Protein AF-A0A2E1ADK4-F1 (afdb_monomer_lite)

Radius of gyration: 30.14 Å; chains: 1; bounding box: 67×56×74 Å

Foldseek 3Di:
DDDDPQLVVLVVLLVQQCVLQPPHDDPPADDSVCSLVAQKKWWKAFPPDPRRHTGIDGDNDCVVVVVVVVCQVPDPDDPHDRIDTDWMDGNSGTDDDPDDDDDDDDDPDDPVPPPPPPPPPDDDPDDDDDDPDDDDDDDDDDDDDDDDDDDDDDD

Structure (mmCIF, N/CA/C/O backbone):
data_AF-A0A2E1ADK4-F1
#
_entry.id   AF-A0A2E1ADK4-F1
#
loop_
_atom_site.group_PDB
_atom_site.id
_atom_site.type_symbol
_atom_site.label_atom_id
_atom_site.label_alt_id
_atom_site.label_comp_id
_atom_site.label_asym_id
_atom_site.label_entity_id
_atom_site.label_seq_id
_atom_site.pdbx_PDB_ins_code
_atom_site.Cartn_x
_atom_site.Cartn_y
_atom_site.Cartn_z
_atom_site.occupancy
_atom_site.B_iso_or_equiv
_atom_site.auth_seq_id
_atom_site.auth_comp_id
_atom_site.auth_asym_id
_atom_site.auth_atom_id
_atom_site.pdbx_PDB_model_num
ATOM 1 N N . MET A 1 1 ? -17.908 14.707 -18.246 1.00 46.97 1 MET A N 1
ATOM 2 C CA . MET A 1 1 ? -18.281 14.355 -16.857 1.00 46.97 1 MET A CA 1
ATOM 3 C C . MET A 1 1 ? -17.004 14.301 -16.025 1.00 46.97 1 MET A C 1
ATOM 5 O O . MET A 1 1 ? -16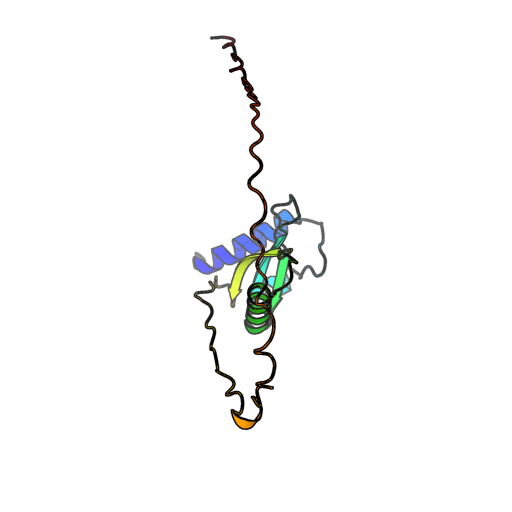.129 13.512 -16.350 1.00 46.97 1 MET A O 1
ATOM 9 N N . SER A 1 2 ? -16.831 15.190 -15.041 1.00 52.72 2 SER A N 1
ATOM 10 C CA . SER A 1 2 ? -15.621 15.237 -14.198 1.00 52.72 2 SER A CA 1
ATOM 11 C C . SER A 1 2 ? -15.708 14.151 -13.125 1.00 52.72 2 SER A C 1
ATOM 13 O O . SER A 1 2 ? -16.678 14.119 -12.371 1.00 52.72 2 SER A O 1
ATOM 15 N N . GLN A 1 3 ? -14.734 13.241 -13.070 1.00 50.84 3 GLN A N 1
ATOM 16 C CA . GLN A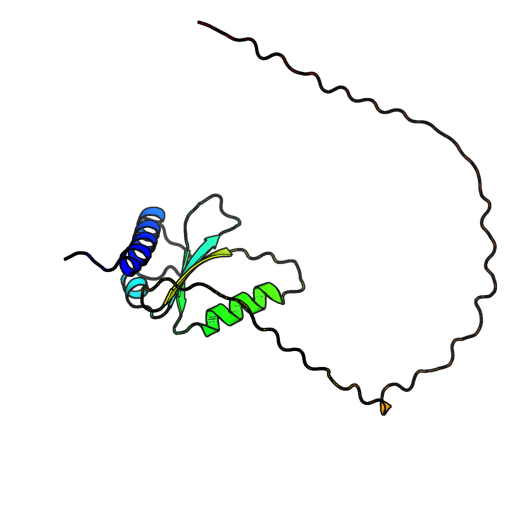 1 3 ? -14.688 12.223 -12.020 1.00 50.84 3 GLN A CA 1
ATOM 17 C C . GLN A 1 3 ? -14.490 12.860 -10.634 1.00 50.84 3 GLN A C 1
ATOM 19 O O . GLN A 1 3 ? -13.811 13.889 -10.524 1.00 50.84 3 GLN A O 1
ATOM 24 N N . PRO A 1 4 ? -15.053 12.264 -9.565 1.00 56.44 4 PRO A N 1
ATOM 25 C CA . PRO A 1 4 ? -14.922 12.802 -8.220 1.00 56.44 4 PRO A CA 1
ATOM 26 C C . PRO A 1 4 ? -13.439 12.865 -7.815 1.00 56.44 4 PRO A C 1
ATOM 28 O O . PRO A 1 4 ? -12.685 11.933 -8.103 1.00 56.44 4 PRO A O 1
ATOM 31 N N . PRO A 1 5 ? -13.004 13.921 -7.104 1.00 64.06 5 PRO A N 1
ATOM 32 C CA . PRO A 1 5 ? -11.587 14.192 -6.822 1.00 64.06 5 PRO A CA 1
ATOM 33 C C . PRO A 1 5 ? -10.865 13.047 -6.094 1.00 64.06 5 PRO A C 1
ATOM 35 O O . PRO A 1 5 ? -9.656 12.901 -6.211 1.00 64.06 5 PRO A O 1
ATOM 38 N N . LYS A 1 6 ? -11.606 12.190 -5.382 1.00 71.19 6 LYS A N 1
ATOM 39 C CA . LYS A 1 6 ? -11.067 11.017 -4.677 1.00 71.19 6 LYS A CA 1
ATOM 40 C C . LYS A 1 6 ? -10.636 9.889 -5.618 1.00 71.19 6 LYS A C 1
ATOM 42 O O . LYS A 1 6 ? -9.651 9.224 -5.327 1.00 71.19 6 LYS A O 1
ATOM 47 N N . LEU A 1 7 ? -11.357 9.693 -6.724 1.00 71.31 7 LEU A N 1
ATOM 48 C CA . LEU A 1 7 ? -11.024 8.662 -7.709 1.00 71.31 7 LEU A CA 1
ATOM 49 C C . LEU A 1 7 ? -9.790 9.064 -8.525 1.00 71.31 7 LEU A C 1
ATOM 51 O O . LEU A 1 7 ? -8.981 8.210 -8.869 1.00 71.31 7 LEU A O 1
ATOM 55 N N . LYS A 1 8 ? -9.619 10.374 -8.766 1.00 81.69 8 LYS A N 1
ATOM 56 C CA . LYS A 1 8 ? -8.422 10.919 -9.422 1.00 81.69 8 LYS A CA 1
ATOM 57 C C . LYS A 1 8 ? -7.156 10.519 -8.669 1.00 81.69 8 LYS A C 1
ATOM 59 O O . LYS A 1 8 ? -6.257 9.957 -9.275 1.00 81.69 8 LYS A O 1
ATOM 64 N N . ALA A 1 9 ? -7.164 10.663 -7.343 1.00 90.06 9 ALA A N 1
ATOM 65 C CA . ALA A 1 9 ? -6.029 10.277 -6.510 1.00 90.06 9 ALA A CA 1
ATOM 66 C C . ALA A 1 9 ? -5.684 8.781 -6.611 1.00 90.06 9 ALA A C 1
ATOM 68 O O . ALA A 1 9 ? -4.512 8.436 -6.657 1.00 90.06 9 ALA A O 1
ATOM 69 N N . PHE A 1 10 ? -6.669 7.876 -6.653 1.00 95.38 10 PHE A N 1
ATOM 70 C CA . PHE A 1 10 ? -6.376 6.446 -6.825 1.00 95.38 10 PHE A CA 1
ATOM 71 C C . PHE A 1 10 ? -5.761 6.159 -8.196 1.00 95.38 10 PHE A C 1
ATOM 73 O O . PHE A 1 10 ? -4.707 5.535 -8.288 1.00 95.38 10 PHE A O 1
ATOM 80 N N . MET A 1 11 ? -6.387 6.672 -9.257 1.00 96.56 11 MET A N 1
ATOM 81 C CA . MET A 1 11 ? -5.912 6.453 -10.621 1.00 96.56 11 MET A CA 1
ATOM 82 C C . MET A 1 11 ? -4.531 7.061 -10.874 1.00 96.56 11 MET A C 1
ATOM 84 O O . MET A 1 11 ? -3.767 6.487 -11.639 1.00 96.56 11 MET A O 1
ATOM 88 N N . GLU A 1 12 ? -4.184 8.178 -10.233 1.00 95.50 12 GLU A N 1
ATOM 89 C CA . GLU A 1 12 ? -2.840 8.766 -10.298 1.00 95.50 12 GLU A CA 1
ATOM 90 C C . GLU A 1 12 ? -1.772 7.801 -9.768 1.00 95.50 12 GLU A C 1
ATOM 92 O O . GLU A 1 12 ? -0.748 7.612 -10.420 1.00 95.50 12 GLU A O 1
ATOM 97 N N . PHE A 1 13 ? -2.030 7.134 -8.639 1.00 96.25 13 PHE A N 1
ATOM 98 C CA . PHE A 1 13 ? -1.110 6.138 -8.080 1.00 96.25 13 PHE A CA 1
ATOM 99 C C . PHE A 1 13 ? -0.996 4.894 -8.963 1.00 96.25 13 PHE A C 1
ATOM 101 O O . PHE A 1 13 ? 0.113 4.421 -9.197 1.00 96.25 13 PHE A O 1
ATOM 108 N N . VAL A 1 14 ? -2.116 4.398 -9.498 1.00 96.56 14 VAL A N 1
ATOM 109 C CA . VAL A 1 14 ? -2.117 3.259 -10.432 1.00 96.56 14 VAL A CA 1
ATOM 110 C C . VAL A 1 14 ? -1.345 3.603 -11.707 1.00 96.56 14 VAL A C 1
ATOM 112 O O . VAL A 1 14 ? -0.478 2.849 -12.129 1.00 96.56 14 VAL A O 1
ATOM 115 N N . GLN A 1 15 ? -1.597 4.769 -12.304 1.00 96.12 15 GLN A N 1
ATOM 116 C CA . GLN A 1 15 ? -0.879 5.203 -13.504 1.00 96.12 15 GLN A CA 1
ATOM 117 C C . GLN A 1 15 ? 0.609 5.412 -13.238 1.00 96.12 15 GLN A C 1
ATOM 119 O O . GLN A 1 15 ? 1.426 5.052 -14.081 1.00 96.12 15 GLN A O 1
ATOM 124 N N . TYR A 1 16 ? 0.967 5.999 -12.094 1.00 95.50 16 TYR A N 1
ATOM 125 C CA . TYR A 1 16 ? 2.363 6.154 -11.703 1.00 95.50 16 TYR A CA 1
ATOM 126 C C . TYR A 1 16 ? 3.045 4.793 -11.565 1.00 95.50 16 TYR A C 1
ATOM 128 O O . TYR A 1 16 ? 4.106 4.594 -12.145 1.00 95.50 16 TYR A O 1
ATOM 136 N N . HIS A 1 17 ? 2.403 3.848 -10.873 1.00 95.38 17 HIS A N 1
ATOM 137 C CA . HIS A 1 17 ? 2.879 2.477 -10.730 1.00 95.38 17 HIS A CA 1
ATOM 138 C C . HIS A 1 17 ? 3.141 1.821 -12.092 1.00 95.38 17 HIS A C 1
ATOM 140 O O . HIS A 1 17 ? 4.285 1.457 -12.366 1.00 95.38 17 HIS A O 1
ATOM 146 N N . GLU A 1 18 ? 2.134 1.770 -12.972 1.00 95.38 18 GLU A N 1
ATOM 147 C CA . GLU A 1 18 ? 2.264 1.150 -14.298 1.00 95.38 18 GLU A CA 1
ATOM 148 C C . GLU A 1 18 ? 3.351 1.816 -15.149 1.00 95.38 18 GLU A C 1
ATOM 150 O O . GLU A 1 18 ? 4.137 1.130 -15.792 1.00 95.38 18 GLU A O 1
ATOM 155 N N . ARG A 1 19 ? 3.458 3.152 -15.125 1.00 94.62 19 ARG A N 1
ATOM 156 C CA . ARG A 1 19 ? 4.513 3.872 -15.861 1.00 94.62 19 ARG A CA 1
ATOM 157 C C . ARG A 1 19 ? 5.905 3.638 -15.281 1.00 94.62 19 ARG A C 1
ATOM 159 O O . ARG A 1 19 ? 6.873 3.647 -16.031 1.00 94.62 19 ARG A O 1
ATOM 166 N N . SER A 1 20 ? 6.011 3.503 -13.960 1.00 93.38 20 SER A N 1
ATOM 167 C CA . SER A 1 20 ? 7.295 3.370 -13.264 1.00 93.38 20 SER A CA 1
ATOM 168 C C . SER A 1 20 ? 7.939 1.999 -13.459 1.00 93.38 20 SER A C 1
ATOM 170 O O . SER A 1 20 ? 9.167 1.911 -13.494 1.00 93.38 20 SER A O 1
ATOM 172 N N . TRP A 1 21 ? 7.110 0.963 -13.604 1.00 92.31 21 TRP A N 1
ATOM 173 C CA . TRP A 1 21 ? 7.541 -0.399 -13.897 1.00 92.31 21 TRP A CA 1
ATOM 174 C C . TRP A 1 21 ? 7.610 -0.670 -15.398 1.00 92.31 21 TRP A C 1
ATOM 176 O O . TRP A 1 21 ? 8.528 -1.350 -15.842 1.00 92.31 21 TRP A O 1
ATOM 186 N N . GLY A 1 22 ? 6.692 -0.113 -16.195 1.00 90.50 22 GLY A N 1
ATOM 187 C CA . GLY A 1 22 ? 6.617 -0.410 -17.623 1.00 90.50 22 GLY A CA 1
ATOM 188 C C . GLY A 1 22 ? 6.490 -1.919 -17.843 1.00 90.50 22 GLY A C 1
ATOM 189 O O . GLY A 1 22 ? 5.569 -2.547 -17.310 1.00 90.50 22 GLY A O 1
ATOM 190 N N . ASP A 1 23 ? 7.459 -2.480 -18.566 1.00 90.38 23 ASP A N 1
ATOM 191 C CA . ASP A 1 23 ? 7.549 -3.910 -18.890 1.00 90.38 23 ASP A CA 1
ATOM 192 C C . ASP A 1 23 ? 8.321 -4.735 -17.837 1.00 90.38 23 ASP A C 1
ATOM 194 O O . ASP A 1 23 ? 8.451 -5.950 -17.976 1.00 90.38 23 ASP A O 1
ATOM 198 N N . GLU A 1 24 ? 8.859 -4.101 -16.789 1.00 91.69 24 GLU A N 1
ATOM 199 C CA . GLU A 1 24 ? 9.573 -4.787 -15.706 1.00 91.69 24 GLU A CA 1
ATOM 200 C C . GLU A 1 24 ? 8.602 -5.371 -14.672 1.00 91.69 24 GLU A C 1
ATOM 202 O O . GLU A 1 24 ? 7.565 -4.778 -14.379 1.00 91.69 24 GLU A O 1
ATOM 207 N N . ASP A 1 25 ? 8.958 -6.497 -14.055 1.00 90.19 25 ASP A N 1
ATOM 208 C CA . ASP A 1 25 ? 8.128 -7.168 -13.051 1.00 90.19 25 ASP A CA 1
ATOM 209 C C . ASP A 1 25 ? 8.805 -7.214 -11.671 1.00 90.19 25 ASP A C 1
ATOM 211 O O . ASP A 1 25 ? 10.033 -7.156 -11.560 1.00 90.19 25 ASP A O 1
ATOM 215 N N . TYR A 1 26 ? 8.007 -7.334 -10.611 1.00 91.69 26 TYR A N 1
ATOM 216 C CA . TYR A 1 26 ? 8.482 -7.550 -9.245 1.00 91.69 26 TYR A CA 1
ATOM 217 C C . TYR A 1 26 ? 7.765 -8.731 -8.593 1.00 91.69 26 TYR A C 1
ATOM 219 O O . TYR A 1 26 ? 6.660 -9.094 -8.998 1.00 91.69 26 TYR A O 1
ATOM 227 N N . PRO A 1 27 ? 8.361 -9.350 -7.555 1.00 91.31 27 PRO A N 1
ATOM 228 C CA . PRO A 1 27 ? 7.746 -10.493 -6.899 1.00 91.31 27 PRO A CA 1
ATOM 229 C C . PRO A 1 27 ? 6.315 -10.182 -6.462 1.00 91.31 27 PRO A C 1
ATOM 231 O O . PRO A 1 27 ? 6.082 -9.200 -5.753 1.00 91.31 27 PRO A O 1
ATOM 234 N N . SER A 1 28 ? 5.369 -11.039 -6.853 1.00 91.31 28 SER A N 1
ATOM 235 C CA . SER A 1 28 ? 3.936 -10.900 -6.555 1.00 91.31 28 SER A CA 1
ATOM 236 C C . SER A 1 28 ? 3.276 -9.613 -7.082 1.00 91.31 28 SER A C 1
ATOM 238 O O . SER A 1 28 ? 2.329 -9.126 -6.466 1.00 91.31 28 SER A O 1
ATOM 240 N N . ARG A 1 29 ? 3.741 -9.063 -8.215 1.00 95.00 29 ARG A N 1
ATOM 241 C CA . ARG A 1 29 ? 3.051 -7.958 -8.896 1.00 95.00 29 ARG A CA 1
ATOM 242 C C . ARG A 1 29 ? 1.616 -8.369 -9.254 1.00 95.00 29 ARG A C 1
ATOM 244 O O . ARG A 1 29 ? 1.426 -9.366 -9.948 1.00 95.00 29 ARG A O 1
ATOM 251 N N . PRO A 1 30 ? 0.601 -7.620 -8.799 1.00 95.81 30 PRO A N 1
ATOM 252 C CA . PRO A 1 30 ? -0.771 -7.859 -9.211 1.00 95.81 30 PRO A CA 1
ATOM 253 C C . PRO A 1 30 ? -1.037 -7.308 -10.615 1.00 95.81 30 PRO A C 1
ATOM 255 O O . PRO A 1 30 ? -0.491 -6.269 -11.000 1.00 95.81 30 PRO A O 1
ATOM 258 N N . ASP A 1 31 ? -1.948 -7.953 -11.343 1.00 95.44 31 ASP A N 1
ATOM 259 C CA . ASP A 1 31 ? -2.425 -7.445 -12.626 1.00 95.44 31 ASP A CA 1
ATOM 260 C C . ASP A 1 31 ? -3.195 -6.130 -12.448 1.00 95.44 31 ASP A C 1
ATOM 262 O O . ASP A 1 31 ? -3.903 -5.913 -11.458 1.00 95.44 31 ASP A O 1
ATOM 266 N N . LEU A 1 32 ? -3.145 -5.264 -13.467 1.00 95.31 32 LEU A N 1
ATOM 267 C CA . LEU A 1 32 ? -3.862 -3.984 -13.460 1.00 95.31 32 LEU A CA 1
ATOM 268 C C . LEU A 1 32 ? -5.357 -4.163 -13.158 1.00 95.31 32 LEU A C 1
ATOM 270 O O . LEU A 1 32 ? -5.952 -3.371 -12.425 1.00 95.31 32 LEU A O 1
ATOM 274 N N . ILE A 1 33 ? -5.979 -5.201 -13.720 1.00 96.19 33 ILE A N 1
ATOM 275 C CA . ILE A 1 33 ? -7.404 -5.455 -13.506 1.00 96.19 33 ILE A CA 1
ATOM 276 C C . ILE A 1 33 ? -7.711 -5.810 -12.048 1.00 96.19 33 ILE A C 1
ATOM 278 O O . ILE A 1 33 ? -8.748 -5.389 -11.530 1.00 96.19 33 ILE A O 1
ATOM 282 N N . ASP A 1 34 ? -6.800 -6.509 -11.377 1.00 97.12 34 ASP A N 1
ATOM 283 C CA . ASP A 1 34 ? -6.953 -6.902 -9.981 1.00 97.12 34 ASP A CA 1
ATOM 284 C C . ASP A 1 34 ? -6.760 -5.698 -9.063 1.00 97.12 34 ASP A C 1
ATOM 286 O O . ASP A 1 34 ? -7.570 -5.484 -8.161 1.00 97.12 34 ASP A O 1
ATOM 290 N N . ILE A 1 35 ? -5.785 -4.831 -9.357 1.00 96.62 35 ILE A N 1
ATOM 291 C CA . ILE A 1 35 ? -5.597 -3.554 -8.650 1.00 96.62 35 ILE A CA 1
ATOM 292 C C . ILE A 1 35 ? -6.881 -2.717 -8.699 1.00 96.62 35 ILE A C 1
ATOM 294 O O . ILE A 1 35 ? -7.328 -2.191 -7.678 1.00 96.62 35 ILE A O 1
ATOM 298 N N . LEU A 1 36 ? -7.499 -2.602 -9.879 1.00 95.94 36 LEU A N 1
ATOM 299 C CA . LEU A 1 36 ? -8.707 -1.795 -10.075 1.00 95.94 36 LEU A CA 1
ATOM 300 C C . LEU A 1 36 ? -9.959 -2.396 -9.420 1.00 95.94 36 LEU A C 1
ATOM 302 O O . LEU A 1 36 ? -10.889 -1.652 -9.100 1.00 95.94 36 LEU A O 1
ATOM 306 N N . ARG A 1 37 ? -10.010 -3.721 -9.246 1.00 96.50 37 ARG A N 1
ATOM 307 C CA . ARG A 1 37 ? -11.155 -4.436 -8.656 1.00 96.50 37 ARG A CA 1
ATOM 308 C C . ARG A 1 37 ? -11.005 -4.704 -7.164 1.00 96.50 37 ARG A C 1
ATOM 310 O O . ARG A 1 37 ? -12.009 -4.992 -6.514 1.00 96.50 37 ARG A O 1
ATOM 317 N N . SER A 1 38 ? -9.790 -4.624 -6.629 1.00 96.81 38 SER A N 1
ATOM 318 C CA . SER A 1 38 ? -9.519 -4.993 -5.246 1.00 96.81 38 SER A CA 1
ATOM 319 C C . SER A 1 38 ? -10.272 -4.099 -4.248 1.00 96.81 38 SER A C 1
ATOM 321 O O . SER A 1 38 ? -10.243 -2.866 -4.374 1.00 96.81 38 SER A O 1
ATOM 323 N N . PRO A 1 39 ? -10.902 -4.683 -3.209 1.00 96.25 39 PRO A N 1
ATOM 324 C CA . PRO A 1 39 ? -11.489 -3.922 -2.111 1.00 96.25 39 PRO A CA 1
ATOM 325 C C . PRO A 1 39 ? -10.456 -3.071 -1.373 1.00 96.25 39 PRO A C 1
ATOM 327 O O . PRO A 1 39 ? -10.762 -1.947 -0.967 1.00 96.25 39 PRO A O 1
ATOM 330 N N . VAL A 1 40 ? -9.235 -3.583 -1.207 1.00 97.12 40 VAL A N 1
ATOM 331 C CA . VAL A 1 40 ? -8.145 -2.885 -0.529 1.00 97.12 40 VAL A CA 1
ATOM 332 C C . VAL A 1 40 ? -6.868 -2.990 -1.355 1.00 97.12 40 VAL A C 1
ATOM 334 O O . VAL A 1 40 ? -6.431 -4.072 -1.742 1.00 97.12 40 VAL A O 1
ATOM 337 N N . CYS A 1 41 ? -6.263 -1.838 -1.625 1.00 97.00 41 CYS A N 1
ATOM 338 C CA . CYS A 1 41 ? -5.021 -1.714 -2.375 1.00 97.00 41 CYS A CA 1
ATOM 339 C C . CYS A 1 41 ? -4.026 -0.895 -1.560 1.00 97.00 41 CYS A C 1
ATOM 341 O O . CYS A 1 41 ? -4.354 0.197 -1.080 1.00 97.00 41 CYS A O 1
ATOM 343 N N . VAL A 1 42 ? -2.803 -1.402 -1.432 1.00 96.81 42 VAL A N 1
ATOM 344 C CA . VAL A 1 42 ? -1.743 -0.753 -0.665 1.00 96.81 42 VAL A CA 1
ATOM 345 C C . VAL A 1 42 ? -0.519 -0.550 -1.535 1.00 96.81 42 VAL A C 1
ATOM 347 O O . VAL A 1 42 ? -0.031 -1.493 -2.146 1.00 96.81 42 VAL A O 1
ATOM 350 N N . PHE A 1 43 ? -0.032 0.685 -1.565 1.00 96.31 43 PHE A N 1
ATOM 351 C CA . PHE A 1 43 ? 1.202 1.076 -2.228 1.00 96.31 43 PHE A CA 1
ATOM 352 C C . PHE A 1 43 ? 2.318 1.182 -1.196 1.00 96.31 43 PHE A C 1
ATOM 354 O O . PHE A 1 43 ? 2.193 1.893 -0.188 1.00 96.31 43 PHE A O 1
ATOM 361 N N . TRP A 1 44 ? 3.415 0.506 -1.494 1.00 95.12 44 TRP A N 1
ATOM 362 C CA . TRP A 1 44 ? 4.622 0.426 -0.691 1.00 95.12 44 TRP A CA 1
ATOM 363 C C . TRP A 1 44 ? 5.794 1.021 -1.450 1.00 95.12 44 TRP A C 1
ATOM 365 O O . TRP A 1 44 ? 5.791 1.060 -2.675 1.00 95.12 44 TRP A O 1
ATOM 375 N N . GLN A 1 45 ? 6.809 1.448 -0.717 1.00 93.50 45 GLN A N 1
ATOM 376 C CA . GLN A 1 45 ? 8.087 1.866 -1.269 1.00 93.50 45 GLN A CA 1
ATOM 377 C C . GLN A 1 45 ? 9.199 1.107 -0.564 1.00 93.50 45 GLN A C 1
ATOM 379 O O . GLN A 1 45 ? 9.274 1.144 0.663 1.00 93.50 45 GLN A O 1
ATOM 384 N N . ASP A 1 46 ? 10.067 0.458 -1.327 1.00 91.06 46 ASP A N 1
ATOM 385 C CA . ASP A 1 46 ? 11.195 -0.276 -0.764 1.00 91.06 46 ASP A CA 1
ATOM 386 C C . ASP A 1 46 ? 12.233 0.715 -0.210 1.00 91.06 46 ASP A C 1
ATOM 388 O O . ASP A 1 46 ? 12.644 1.650 -0.895 1.00 91.06 46 ASP A O 1
ATOM 392 N N . LEU A 1 47 ? 12.650 0.530 1.043 1.00 87.75 47 LEU A N 1
ATOM 393 C CA . LEU A 1 47 ? 13.580 1.429 1.739 1.00 87.75 47 LEU A CA 1
ATOM 394 C C . LEU A 1 47 ? 15.050 1.165 1.378 1.00 87.75 47 LEU A C 1
ATOM 396 O O . LEU A 1 47 ? 15.885 2.050 1.543 1.00 87.75 47 LEU A O 1
ATOM 400 N N . GLY A 1 48 ? 15.368 -0.031 0.873 1.00 84.00 48 GLY A N 1
ATOM 401 C CA . GLY A 1 48 ? 16.721 -0.409 0.444 1.00 84.00 48 GLY A CA 1
ATOM 402 C C . GLY A 1 48 ? 17.020 -0.156 -1.037 1.00 84.00 48 GLY A C 1
ATOM 403 O O . GLY A 1 48 ? 18.164 -0.297 -1.463 1.00 84.00 48 GLY A O 1
ATOM 404 N N . SER A 1 49 ? 16.011 0.201 -1.833 1.00 82.44 49 SER A N 1
ATOM 405 C CA . SER A 1 49 ? 16.174 0.463 -3.263 1.00 82.44 49 SER A CA 1
ATOM 406 C C . SER A 1 49 ? 16.374 1.956 -3.506 1.00 82.44 49 SER A C 1
ATOM 408 O O . SER A 1 49 ? 15.635 2.779 -2.974 1.00 82.44 49 SER A O 1
ATOM 410 N N . GLN A 1 50 ? 17.331 2.326 -4.364 1.00 78.75 50 GLN A N 1
ATOM 411 C CA . GLN A 1 50 ? 17.426 3.710 -4.853 1.00 78.75 50 GLN A CA 1
ATOM 412 C C . GLN A 1 50 ? 16.274 4.074 -5.803 1.00 78.75 50 GLN A C 1
ATOM 414 O O . GLN A 1 50 ? 16.101 5.238 -6.164 1.00 78.75 50 GLN A O 1
ATOM 419 N N . SER A 1 51 ? 15.469 3.092 -6.222 1.00 81.94 51 SER A N 1
ATOM 420 C CA . SER A 1 51 ? 14.310 3.351 -7.061 1.00 81.94 51 SER A CA 1
ATOM 421 C C . SER A 1 51 ? 13.176 3.959 -6.231 1.00 81.94 51 SER A C 1
ATOM 423 O O . SER A 1 51 ? 12.772 3.429 -5.200 1.00 81.94 51 SER A O 1
ATOM 425 N N . ASN A 1 52 ? 12.602 5.057 -6.717 1.00 86.62 52 ASN A N 1
ATOM 426 C CA . ASN A 1 52 ? 11.410 5.670 -6.122 1.00 86.62 52 ASN A CA 1
ATOM 427 C C . ASN A 1 52 ? 10.115 4.949 -6.567 1.00 86.62 52 ASN A C 1
ATOM 429 O O . ASN A 1 52 ? 9.045 5.552 -6.602 1.00 86.62 52 ASN A O 1
ATOM 433 N N . ARG A 1 53 ? 10.228 3.679 -6.986 1.00 92.44 53 ARG A N 1
ATOM 434 C CA . ARG A 1 53 ? 9.134 2.872 -7.536 1.00 92.44 53 ARG A CA 1
ATOM 435 C C . ARG A 1 53 ? 8.248 2.358 -6.409 1.00 92.44 53 ARG A C 1
ATOM 437 O O . ARG A 1 53 ? 8.726 2.055 -5.315 1.00 92.44 53 ARG A O 1
ATOM 444 N N . TYR A 1 54 ? 6.954 2.243 -6.689 1.00 94.94 54 TYR A N 1
ATOM 445 C CA . TYR A 1 54 ? 6.013 1.654 -5.743 1.00 94.94 54 TYR A CA 1
ATOM 446 C C . TYR A 1 54 ? 5.785 0.181 -6.049 1.00 94.94 54 TYR A C 1
ATOM 448 O O . TYR A 1 54 ? 5.671 -0.186 -7.212 1.00 94.94 54 TYR A O 1
ATOM 456 N N . THR A 1 55 ? 5.666 -0.646 -5.017 1.00 95.62 55 THR A N 1
ATOM 457 C CA . THR A 1 55 ? 5.116 -2.003 -5.129 1.00 95.62 55 THR A CA 1
ATOM 458 C C . THR A 1 55 ? 3.695 -2.020 -4.575 1.00 95.62 55 THR A C 1
ATOM 460 O O . THR A 1 55 ? 3.335 -1.181 -3.744 1.00 95.62 55 THR A O 1
ATOM 463 N N . VAL A 1 56 ? 2.856 -2.934 -5.057 1.00 96.50 56 VAL A N 1
ATOM 464 C CA . VAL A 1 56 ? 1.438 -3.008 -4.687 1.00 96.50 56 VAL A CA 1
ATOM 465 C C . VAL A 1 56 ? 1.134 -4.346 -4.036 1.00 96.50 56 VAL A C 1
ATOM 467 O O . VAL A 1 56 ? 1.578 -5.386 -4.511 1.00 96.50 56 VAL A O 1
ATOM 470 N N . SER A 1 57 ? 0.340 -4.323 -2.966 1.00 96.00 57 SER A N 1
ATOM 471 C CA . SER A 1 57 ? -0.326 -5.520 -2.452 1.00 96.00 57 SER A CA 1
ATOM 472 C C . SER A 1 57 ? -1.835 -5.320 -2.354 1.00 96.00 57 SER A C 1
ATOM 474 O O . SER A 1 57 ? -2.327 -4.216 -2.089 1.00 96.00 57 SER A O 1
ATOM 476 N N . LEU A 1 58 ? -2.564 -6.403 -2.619 1.00 96.88 58 LEU A N 1
ATOM 477 C CA . LEU A 1 58 ? -4.021 -6.451 -2.632 1.00 96.88 58 LEU A CA 1
ATOM 478 C C . LEU A 1 58 ? -4.508 -7.261 -1.436 1.00 96.88 58 LEU A C 1
ATOM 480 O O . LEU A 1 58 ? -3.951 -8.316 -1.148 1.00 96.88 58 LEU A O 1
ATOM 484 N N . HIS A 1 59 ? -5.544 -6.766 -0.762 1.00 96.00 59 HIS A N 1
ATOM 485 C CA . HIS A 1 59 ? -6.100 -7.395 0.436 1.00 96.00 59 HIS A CA 1
ATOM 486 C C . HIS A 1 59 ? -7.621 -7.459 0.332 1.00 96.00 59 HIS A C 1
ATOM 488 O O . HIS A 1 59 ? -8.259 -6.594 -0.282 1.00 96.00 59 HIS A O 1
ATOM 494 N N . HIS A 1 60 ? -8.215 -8.481 0.943 1.00 94.69 60 HIS A N 1
ATOM 495 C CA . HIS A 1 60 ? -9.671 -8.611 0.996 1.00 94.69 60 HIS A CA 1
ATOM 496 C C . HIS A 1 60 ? -10.287 -7.632 1.995 1.00 94.69 60 HIS A C 1
ATOM 498 O O . HIS A 1 60 ? -11.381 -7.112 1.762 1.00 94.69 60 HIS A O 1
ATOM 504 N N . ASP A 1 61 ? -9.576 -7.360 3.087 1.00 95.25 61 ASP A N 1
ATOM 505 C CA . ASP A 1 61 ? -9.990 -6.427 4.119 1.00 95.25 61 ASP A CA 1
ATOM 506 C C . ASP A 1 61 ? -8.786 -5.714 4.765 1.00 95.25 61 ASP A C 1
ATOM 508 O O . ASP A 1 61 ? -7.650 -5.824 4.311 1.00 95.25 61 ASP A O 1
ATOM 512 N N . MET A 1 62 ? -9.054 -4.876 5.767 1.00 92.56 62 MET A N 1
ATOM 513 C CA . MET A 1 62 ? -8.027 -4.062 6.425 1.00 92.56 62 MET A CA 1
ATOM 514 C C . MET A 1 62 ? -7.241 -4.821 7.503 1.00 92.56 62 MET A C 1
ATOM 516 O O . MET A 1 62 ? -6.207 -4.311 7.932 1.00 92.56 62 MET A O 1
ATOM 520 N N . ARG A 1 63 ? -7.701 -5.999 7.946 1.00 91.25 63 ARG A N 1
ATOM 521 C CA . ARG A 1 63 ? -7.105 -6.741 9.070 1.00 91.25 63 ARG A CA 1
ATOM 522 C C . ARG A 1 63 ? -5.690 -7.189 8.741 1.00 91.25 63 ARG A C 1
ATOM 524 O O . ARG A 1 63 ? -4.810 -7.044 9.579 1.00 91.25 63 ARG A O 1
ATOM 531 N N . ASP A 1 64 ? -5.456 -7.605 7.500 1.00 87.00 64 ASP A N 1
ATOM 532 C CA . ASP A 1 64 ? -4.130 -8.001 7.013 1.00 87.00 64 ASP A CA 1
ATOM 533 C C . ASP A 1 64 ? -3.116 -6.844 7.136 1.00 87.00 64 ASP A C 1
ATOM 535 O O . ASP A 1 64 ? -1.959 -7.023 7.523 1.00 87.00 64 ASP A O 1
ATOM 5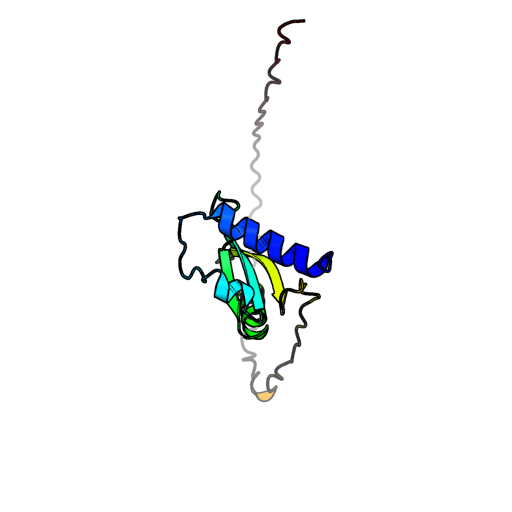39 N N . ILE A 1 65 ? -3.567 -5.614 6.867 1.00 89.69 65 ILE A N 1
ATOM 540 C CA . ILE A 1 65 ? -2.746 -4.403 6.995 1.00 89.69 65 ILE A CA 1
ATOM 541 C C . ILE A 1 65 ? -2.543 -4.048 8.467 1.00 89.69 65 ILE A C 1
ATOM 543 O O . ILE A 1 65 ? -1.449 -3.642 8.855 1.00 89.69 65 ILE A O 1
ATOM 547 N N . GLU A 1 66 ? -3.584 -4.169 9.289 1.00 89.25 66 GLU A N 1
ATOM 548 C CA . GLU A 1 66 ? -3.505 -3.918 10.729 1.00 89.25 66 GLU A CA 1
ATOM 549 C C . GLU A 1 66 ? -2.514 -4.864 11.404 1.00 89.25 66 GLU A C 1
ATOM 551 O O . GLU A 1 66 ? -1.678 -4.401 12.177 1.00 89.25 66 GLU A O 1
ATOM 556 N N . GLU A 1 67 ? -2.549 -6.152 11.065 1.00 84.81 67 GLU A N 1
ATOM 557 C CA . GLU A 1 67 ? -1.607 -7.145 11.568 1.00 84.81 67 GLU A CA 1
ATOM 558 C C . GLU A 1 67 ? -0.175 -6.810 11.143 1.00 84.81 67 GLU A C 1
ATOM 560 O O . GLU A 1 67 ? 0.720 -6.763 11.988 1.00 84.81 67 GLU A O 1
ATOM 565 N N . TYR A 1 68 ? 0.043 -6.482 9.865 1.00 84.38 68 TYR A N 1
ATOM 566 C CA . TYR A 1 68 ? 1.355 -6.050 9.383 1.00 84.38 68 TYR A CA 1
ATOM 567 C C . TYR A 1 68 ? 1.872 -4.822 10.152 1.00 84.38 68 TYR A C 1
ATOM 569 O O . TYR A 1 68 ? 3.009 -4.805 10.625 1.00 84.38 68 TYR A O 1
ATOM 577 N N . MET A 1 69 ? 1.030 -3.803 10.343 1.00 85.81 69 MET A N 1
ATOM 578 C CA . MET A 1 69 ? 1.400 -2.587 11.075 1.00 85.81 69 MET A CA 1
ATOM 579 C C . MET A 1 69 ? 1.639 -2.854 12.567 1.00 85.81 69 MET A C 1
ATOM 581 O O . MET A 1 69 ? 2.563 -2.286 13.147 1.00 85.81 69 MET A O 1
ATOM 585 N N . ALA A 1 70 ? 0.846 -3.727 13.190 1.00 84.88 70 ALA A N 1
ATOM 586 C CA . ALA A 1 70 ? 1.046 -4.149 14.570 1.00 84.88 70 ALA A CA 1
ATOM 587 C C . ALA A 1 70 ? 2.385 -4.879 14.723 1.00 84.88 70 ALA A C 1
ATOM 589 O O . ALA A 1 70 ? 3.169 -4.544 15.612 1.00 84.88 70 ALA A O 1
ATOM 590 N N . GLN A 1 71 ? 2.704 -5.807 13.817 1.00 82.44 71 GLN A N 1
ATOM 591 C CA . GLN A 1 71 ? 3.995 -6.490 13.807 1.00 82.44 71 GLN A CA 1
ATOM 592 C C . GLN A 1 71 ? 5.161 -5.499 13.702 1.00 82.44 71 GLN A C 1
ATOM 594 O O . GLN A 1 71 ? 6.155 -5.671 14.401 1.00 82.44 71 GLN A O 1
ATOM 599 N N . LEU A 1 72 ? 5.049 -4.442 12.890 1.00 80.25 72 LEU A N 1
ATOM 600 C CA . LEU A 1 72 ? 6.089 -3.410 12.810 1.00 80.25 72 LEU A CA 1
ATOM 601 C C . LEU A 1 72 ? 6.308 -2.659 14.130 1.00 80.25 72 LEU A C 1
ATOM 603 O O . LEU A 1 72 ? 7.432 -2.257 14.413 1.00 80.25 72 LEU A O 1
ATOM 607 N N . ILE A 1 73 ? 5.265 -2.483 14.941 1.00 83.19 73 ILE A N 1
ATOM 608 C CA . ILE A 1 73 ? 5.343 -1.756 16.218 1.00 83.19 73 ILE A CA 1
ATOM 609 C C . ILE A 1 73 ? 5.862 -2.648 17.344 1.00 83.19 73 ILE A C 1
ATOM 611 O O . ILE A 1 73 ? 6.642 -2.195 18.177 1.00 83.19 73 ILE A O 1
ATOM 615 N N . PHE A 1 74 ? 5.433 -3.911 17.382 1.00 80.75 74 PHE A N 1
ATOM 616 C CA . PHE A 1 74 ? 5.749 -4.829 18.480 1.00 80.75 74 PHE A CA 1
ATOM 617 C C . PHE A 1 74 ? 7.057 -5.615 18.286 1.00 80.75 74 PHE A C 1
ATOM 619 O O . PHE A 1 74 ? 7.517 -6.273 19.221 1.00 80.75 74 PHE A O 1
ATOM 626 N N . ARG A 1 75 ? 7.689 -5.572 17.103 1.00 76.62 75 ARG A N 1
ATOM 627 C CA . ARG A 1 75 ? 8.973 -6.253 16.853 1.00 76.62 75 ARG A CA 1
ATOM 628 C C . ARG A 1 75 ? 10.092 -5.668 17.731 1.00 76.62 75 ARG A C 1
ATOM 630 O O . ARG A 1 75 ? 10.598 -4.582 17.483 1.00 76.62 75 ARG A O 1
ATOM 637 N N . ARG A 1 76 ? 10.521 -6.454 18.729 1.00 57.22 76 ARG A N 1
ATOM 638 C CA . ARG A 1 76 ? 11.617 -6.155 19.677 1.00 57.22 76 ARG A CA 1
ATOM 639 C C . ARG A 1 76 ? 13.028 -6.341 19.083 1.00 57.22 76 ARG A C 1
ATOM 641 O O . ARG A 1 76 ? 13.992 -5.858 19.663 1.00 57.22 76 ARG A O 1
ATOM 648 N N . ASN A 1 77 ? 13.152 -7.011 17.931 1.00 53.75 77 ASN A N 1
ATOM 649 C CA . ASN A 1 77 ? 14.433 -7.361 17.305 1.00 53.75 77 ASN A CA 1
ATOM 650 C C . ASN A 1 77 ? 14.601 -6.664 15.941 1.00 53.75 77 ASN A C 1
ATOM 652 O O . ASN A 1 77 ? 13.976 -7.092 14.978 1.00 53.75 77 ASN A O 1
ATOM 656 N N . ASN A 1 78 ? 15.437 -5.615 15.911 1.00 53.53 78 ASN A N 1
ATOM 657 C CA . ASN A 1 78 ? 16.276 -4.978 14.862 1.00 53.53 78 ASN A CA 1
ATOM 658 C C . ASN A 1 78 ? 16.099 -5.205 13.337 1.00 53.53 78 ASN A C 1
ATOM 660 O O . ASN A 1 78 ? 16.892 -4.655 12.574 1.00 53.53 78 ASN A O 1
ATOM 664 N N . ILE A 1 79 ? 15.117 -5.948 12.833 1.00 61.03 79 ILE A N 1
ATOM 665 C CA . ILE A 1 79 ? 14.852 -6.021 11.392 1.00 61.03 79 ILE A CA 1
ATOM 666 C C . ILE A 1 79 ? 13.975 -4.824 11.043 1.00 61.03 79 ILE A C 1
ATOM 668 O O . ILE A 1 79 ? 12.755 -4.854 11.224 1.00 61.03 79 ILE A O 1
ATOM 672 N N . ALA A 1 80 ? 14.626 -3.751 10.596 1.00 65.75 80 ALA A N 1
ATOM 673 C CA . ALA A 1 80 ? 13.943 -2.587 10.054 1.00 65.75 80 ALA A CA 1
ATOM 674 C C . ALA A 1 80 ? 13.002 -3.021 8.915 1.00 65.75 80 ALA A C 1
ATOM 676 O O . ALA A 1 80 ? 13.354 -3.933 8.159 1.00 65.75 80 ALA A O 1
ATOM 677 N N . PRO A 1 81 ? 11.816 -2.399 8.782 1.00 77.31 81 PRO A N 1
ATOM 678 C CA . PRO A 1 81 ? 10.944 -2.664 7.649 1.00 77.31 81 PRO A CA 1
ATOM 679 C C . PRO A 1 81 ? 11.716 -2.455 6.346 1.00 77.31 81 PRO A C 1
ATOM 681 O O . PRO A 1 81 ? 12.349 -1.422 6.146 1.00 77.31 81 PRO A O 1
ATOM 6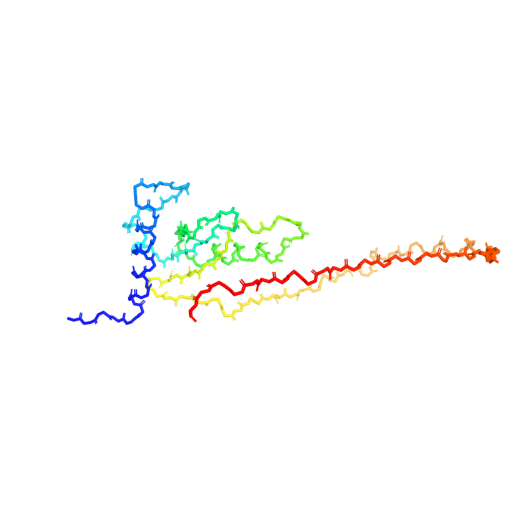84 N N . ASP A 1 82 ? 11.642 -3.436 5.456 1.00 86.31 82 ASP A N 1
ATOM 685 C CA . ASP A 1 82 ? 12.164 -3.357 4.093 1.00 86.31 82 ASP A CA 1
ATOM 686 C C . ASP A 1 82 ? 11.314 -2.425 3.221 1.00 86.31 82 ASP A C 1
ATOM 688 O O . ASP A 1 82 ? 11.796 -1.885 2.224 1.00 86.31 82 ASP A O 1
ATOM 692 N N . LYS A 1 83 ? 10.060 -2.193 3.630 1.00 89.50 83 LYS A N 1
ATOM 693 C CA . LYS A 1 83 ? 9.069 -1.403 2.905 1.00 89.50 83 LYS A CA 1
ATOM 694 C C . LYS A 1 83 ? 8.420 -0.342 3.777 1.00 89.50 83 LYS A C 1
ATOM 696 O O . LYS A 1 83 ? 8.008 -0.578 4.909 1.00 89.50 83 LYS A O 1
ATOM 701 N N . ARG A 1 84 ? 8.246 0.843 3.204 1.00 90.50 84 ARG A N 1
ATOM 702 C CA . ARG A 1 84 ? 7.478 1.948 3.772 1.00 90.50 84 ARG A CA 1
ATOM 703 C C . ARG A 1 84 ? 6.079 1.976 3.175 1.00 90.50 84 ARG A C 1
ATOM 705 O O . ARG A 1 84 ? 5.919 1.999 1.958 1.00 90.50 84 ARG A O 1
ATOM 712 N N . LEU A 1 85 ? 5.068 2.065 4.033 1.00 92.38 85 LEU A N 1
ATOM 713 C CA . LEU A 1 85 ? 3.689 2.313 3.620 1.00 92.38 85 LEU A CA 1
ATOM 714 C C . LEU A 1 85 ? 3.557 3.720 3.011 1.00 92.38 85 LEU A C 1
ATOM 716 O O . LEU A 1 85 ? 3.743 4.715 3.711 1.00 92.38 85 LEU A O 1
ATOM 720 N N . VAL A 1 86 ? 3.198 3.815 1.729 1.00 94.12 86 VAL A N 1
ATOM 721 C CA . VAL A 1 86 ? 2.988 5.101 1.037 1.00 94.12 86 VAL A CA 1
ATOM 722 C C . VAL A 1 86 ? 1.513 5.480 1.059 1.00 94.12 86 VAL A C 1
ATOM 724 O O . VAL A 1 86 ? 1.143 6.582 1.478 1.00 94.12 86 VAL A O 1
ATOM 727 N N . ARG A 1 87 ? 0.640 4.569 0.610 1.00 95.69 87 ARG A N 1
ATOM 728 C CA . ARG A 1 87 ? -0.795 4.847 0.513 1.00 95.69 87 ARG A CA 1
ATOM 729 C C . ARG A 1 87 ? -1.664 3.601 0.616 1.00 95.69 87 ARG A C 1
ATOM 731 O O . ARG A 1 87 ? -1.330 2.565 0.068 1.00 95.69 87 ARG A O 1
ATOM 738 N N . ILE A 1 88 ? -2.827 3.751 1.249 1.00 96.12 88 ILE A N 1
ATOM 739 C CA . ILE A 1 88 ? -3.899 2.755 1.297 1.00 96.12 88 ILE A CA 1
ATOM 740 C C . ILE A 1 88 ? -5.115 3.323 0.569 1.00 96.12 88 ILE A C 1
ATOM 742 O O . ILE A 1 88 ? -5.477 4.491 0.770 1.00 96.12 88 ILE A O 1
ATOM 746 N N . PHE A 1 89 ? -5.770 2.489 -0.228 1.00 96.69 89 PHE A N 1
ATOM 747 C CA . PHE A 1 89 ? -7.059 2.769 -0.836 1.00 96.69 89 PHE A CA 1
ATOM 748 C C . PHE A 1 89 ? -8.049 1.661 -0.495 1.00 96.69 89 PHE A C 1
ATOM 750 O O . PHE A 1 89 ? -7.751 0.486 -0.670 1.00 96.69 89 PHE A O 1
ATOM 757 N N . THR A 1 90 ? -9.239 2.047 -0.043 1.00 96.06 90 THR A N 1
ATOM 758 C CA . THR A 1 90 ? -10.356 1.132 0.203 1.00 96.06 90 THR A CA 1
ATOM 759 C C . THR A 1 90 ? -11.464 1.454 -0.790 1.00 96.06 90 THR A C 1
ATOM 761 O O . THR A 1 90 ? -11.990 2.569 -0.782 1.00 96.06 90 THR A O 1
ATOM 764 N N . ASN A 1 91 ? -11.812 0.514 -1.668 1.00 95.62 91 ASN A N 1
ATOM 765 C CA . ASN A 1 91 ? -12.766 0.704 -2.763 1.00 95.62 91 ASN A CA 1
ATOM 766 C C . ASN A 1 91 ? -12.445 1.966 -3.590 1.00 95.62 91 ASN A C 1
ATOM 768 O O . ASN A 1 91 ? -13.288 2.857 -3.739 1.00 95.62 91 ASN A O 1
ATOM 772 N N . ALA A 1 92 ? -11.186 2.090 -4.032 1.00 95.00 92 ALA A N 1
ATOM 773 C CA . ALA A 1 92 ? -10.642 3.250 -4.752 1.00 95.00 92 ALA A CA 1
ATOM 774 C C . ALA A 1 92 ? -10.746 4.606 -4.011 1.00 95.00 92 ALA A C 1
ATOM 776 O O . ALA A 1 92 ? -10.584 5.670 -4.615 1.00 95.00 92 ALA A O 1
ATOM 777 N N . LYS A 1 93 ? -11.012 4.612 -2.697 1.00 94.69 93 LYS A N 1
ATOM 778 C CA . LYS A 1 93 ? -11.031 5.827 -1.868 1.00 94.69 93 LYS A CA 1
ATOM 779 C C . LYS A 1 93 ? -9.786 5.877 -0.985 1.00 94.69 93 LYS A C 1
ATOM 781 O O . LYS A 1 93 ? -9.478 4.883 -0.338 1.00 94.69 93 LYS A O 1
ATOM 786 N N . PRO A 1 94 ? -9.082 7.019 -0.913 1.00 94.69 94 PRO A N 1
ATOM 787 C CA . PRO A 1 94 ? -7.874 7.133 -0.108 1.00 94.69 94 PRO A CA 1
ATOM 788 C C . PRO A 1 94 ? -8.192 6.996 1.383 1.00 94.69 94 PRO A C 1
ATOM 790 O O . PRO A 1 94 ? -8.975 7.773 1.934 1.00 94.69 94 PRO A O 1
ATOM 793 N N . THR A 1 95 ? -7.517 6.055 2.036 1.00 94.56 95 THR A N 1
ATOM 794 C CA . THR A 1 95 ? -7.681 5.731 3.456 1.00 94.56 95 THR A CA 1
ATOM 795 C C . THR A 1 95 ? -6.426 6.153 4.221 1.00 94.56 95 THR A C 1
ATOM 797 O O . THR A 1 95 ? -5.306 6.054 3.720 1.00 94.56 95 THR A O 1
ATOM 800 N N . ARG A 1 96 ? -6.588 6.713 5.423 1.00 92.31 96 ARG A N 1
ATOM 801 C CA . ARG A 1 96 ? -5.482 7.078 6.326 1.00 92.31 96 ARG A CA 1
ATOM 802 C C . ARG A 1 96 ? -5.652 6.333 7.639 1.00 92.31 96 ARG A C 1
ATOM 804 O O . ARG A 1 96 ? -6.766 6.273 8.154 1.00 92.31 96 ARG A O 1
ATOM 811 N N . ILE A 1 97 ? -4.546 5.843 8.185 1.00 89.88 97 ILE A N 1
ATOM 812 C CA . ILE A 1 97 ? -4.491 5.341 9.557 1.00 89.88 97 ILE A CA 1
ATOM 813 C C . ILE A 1 97 ? -4.620 6.559 10.476 1.00 89.88 97 ILE A C 1
ATOM 815 O O . ILE A 1 97 ? -3.855 7.513 10.346 1.00 89.88 97 ILE A O 1
ATOM 819 N N . LYS A 1 98 ? -5.632 6.569 11.350 1.00 91.31 98 LYS A N 1
ATOM 820 C CA . LYS A 1 98 ? -5.862 7.682 12.290 1.00 91.31 98 LYS A CA 1
ATOM 821 C C . LYS A 1 98 ? -5.104 7.523 13.605 1.00 91.31 98 LYS A C 1
ATOM 823 O O . LYS A 1 98 ? -4.821 8.517 14.258 1.00 91.31 98 LYS A O 1
ATOM 828 N N . GLY A 1 99 ? -4.817 6.290 13.995 1.00 84.44 99 GLY A N 1
ATOM 829 C CA . GLY A 1 99 ? -4.178 5.948 15.254 1.00 84.44 99 GLY A CA 1
ATOM 830 C C . GLY A 1 99 ? -4.259 4.446 15.483 1.00 84.44 99 GLY A C 1
ATOM 831 O O . GLY A 1 99 ? -4.954 3.744 14.749 1.00 84.44 99 GLY A O 1
ATOM 832 N N . ILE A 1 100 ? -3.538 3.973 16.492 1.00 83.25 100 ILE A N 1
ATOM 833 C CA . ILE A 1 100 ? -3.488 2.568 16.894 1.00 83.25 100 ILE A CA 1
ATOM 834 C C . ILE A 1 100 ? -3.872 2.521 18.367 1.00 83.25 100 ILE A C 1
ATOM 836 O O . ILE A 1 100 ? -3.357 3.303 19.166 1.00 83.25 100 ILE A O 1
ATOM 840 N N . LYS A 1 101 ? -4.825 1.654 18.714 1.00 85.88 101 LYS A N 1
ATOM 841 C CA . LYS A 1 101 ? -5.295 1.489 20.091 1.00 85.88 101 LYS A CA 1
ATOM 842 C C . LYS A 1 101 ? -4.614 0.269 20.698 1.00 85.88 101 LYS A C 1
ATOM 844 O O . LYS A 1 101 ? -4.885 -0.847 20.273 1.00 85.88 101 LYS A O 1
ATOM 849 N N . ILE A 1 102 ? -3.765 0.498 21.695 1.00 83.94 102 ILE A N 1
ATOM 850 C CA . ILE A 1 102 ? -3.148 -0.559 22.500 1.00 83.94 102 ILE A CA 1
ATOM 851 C C . ILE A 1 102 ? -3.939 -0.659 23.804 1.00 83.94 102 ILE A C 1
ATOM 853 O O . ILE A 1 102 ? -4.180 0.354 24.461 1.00 83.94 102 ILE A O 1
ATOM 857 N N . ILE A 1 103 ? -4.393 -1.865 24.135 1.00 88.56 103 ILE A N 1
ATOM 858 C CA . ILE A 1 103 ? -5.103 -2.167 25.379 1.00 88.56 103 ILE A CA 1
ATOM 859 C C . ILE A 1 103 ? -4.156 -3.021 26.217 1.00 88.56 103 ILE A C 1
ATOM 861 O O . ILE A 1 103 ? -3.631 -4.013 25.721 1.00 88.56 103 ILE A O 1
ATOM 865 N N . PHE A 1 104 ? -3.908 -2.593 27.452 1.00 85.88 104 PHE A N 1
ATOM 866 C CA . PHE A 1 104 ? -3.060 -3.303 28.402 1.00 85.88 104 PHE A CA 1
ATOM 867 C C . PHE A 1 104 ? -3.942 -4.017 29.419 1.00 85.88 104 PHE A C 1
ATOM 869 O O . PHE A 1 104 ? -4.909 -3.433 29.907 1.00 85.88 104 PHE A O 1
ATOM 876 N N . GLU A 1 105 ? -3.573 -5.245 29.756 1.00 90.50 105 GLU A N 1
ATOM 877 C CA . GLU A 1 105 ? -4.160 -6.006 30.853 1.00 90.50 105 GLU A CA 1
ATOM 878 C C . GLU A 1 105 ? -3.030 -6.390 31.809 1.00 90.50 105 GLU A C 1
ATOM 880 O O . GLU A 1 105 ? -1.951 -6.802 31.376 1.00 90.50 105 GLU A O 1
ATOM 885 N N . THR A 1 106 ? -3.245 -6.187 33.108 1.00 85.94 106 THR A N 1
ATOM 886 C CA . THR A 1 106 ? -2.338 -6.679 34.143 1.00 85.94 106 THR A CA 1
ATOM 887 C C . THR A 1 106 ? -2.646 -8.147 34.360 1.00 85.94 106 THR A C 1
ATOM 889 O O . THR A 1 106 ? -3.764 -8.500 34.726 1.00 85.94 106 THR A O 1
ATOM 892 N N . GLN A 1 107 ? -1.665 -9.007 34.113 1.00 82.81 107 GLN A N 1
ATOM 893 C CA . GLN A 1 107 ? -1.740 -10.373 34.598 1.00 82.81 107 GLN A CA 1
ATOM 894 C C . GLN A 1 107 ? -1.507 -10.301 36.106 1.00 82.81 107 GLN A C 1
ATOM 896 O O . GLN A 1 107 ? -0.408 -9.948 36.533 1.00 82.81 107 GLN A O 1
ATOM 901 N N . ASP A 1 108 ? -2.551 -10.550 36.895 1.00 78.62 108 ASP A N 1
ATOM 902 C CA . ASP A 1 108 ? -2.403 -10.719 38.335 1.00 78.62 108 ASP A CA 1
ATOM 903 C C . ASP A 1 108 ? -1.485 -11.928 38.546 1.00 78.62 108 ASP A C 1
ATOM 905 O O . ASP A 1 108 ? -1.858 -13.070 38.277 1.00 78.62 108 ASP A O 1
ATOM 909 N N . THR A 1 109 ? -0.235 -11.671 38.928 1.00 65.44 109 THR A N 1
ATOM 910 C CA . THR A 1 109 ? 0.648 -12.711 39.445 1.00 65.44 109 THR A CA 1
ATOM 911 C C . THR A 1 109 ? 0.018 -13.188 40.745 1.00 65.44 109 THR A C 1
ATOM 913 O O . THR A 1 109 ? -0.182 -12.371 41.647 1.00 65.44 109 THR A O 1
ATOM 916 N N . ASP A 1 110 ? -0.326 -14.473 40.831 1.00 69.38 110 ASP A N 1
ATOM 917 C CA . ASP A 1 110 ? -0.854 -15.051 42.064 1.00 69.38 110 ASP A CA 1
ATOM 918 C C . ASP A 1 110 ? 0.152 -14.754 43.194 1.00 69.38 110 ASP A C 1
ATOM 920 O O . ASP A 1 110 ? 1.327 -15.126 43.078 1.00 69.38 110 ASP A O 1
ATOM 924 N N . PRO A 1 111 ? -0.246 -14.051 44.271 1.00 61.78 111 PRO A N 1
ATOM 925 C CA . PRO A 1 111 ? 0.673 -13.684 45.348 1.00 61.78 111 PRO A CA 1
ATOM 926 C C . PRO A 1 111 ? 1.266 -14.910 46.060 1.00 61.78 111 PRO A C 1
ATOM 928 O O . PRO A 1 111 ? 2.278 -14.780 46.745 1.00 61.78 111 PRO A O 1
ATOM 931 N N . ASP A 1 112 ? 0.688 -16.094 45.849 1.00 61.97 112 ASP A N 1
ATOM 932 C CA . ASP A 1 112 ? 1.145 -17.364 46.409 1.00 61.97 112 ASP A CA 1
ATOM 933 C C . ASP A 1 112 ? 2.350 -17.981 45.659 1.00 61.97 112 ASP A C 1
ATOM 935 O O . ASP A 1 112 ? 2.969 -18.912 46.173 1.00 61.97 112 ASP A O 1
ATOM 939 N N . GLU A 1 113 ? 2.740 -17.460 44.483 1.00 57.19 113 GLU A N 1
ATOM 940 C CA . GLU A 1 113 ? 3.933 -17.920 43.738 1.00 57.19 113 GLU A CA 1
ATOM 941 C C . GLU A 1 113 ? 5.192 -17.070 43.995 1.00 57.19 113 GLU A C 1
ATOM 943 O O . GLU A 1 113 ? 6.295 -17.449 43.598 1.00 57.19 113 GLU A O 1
ATOM 948 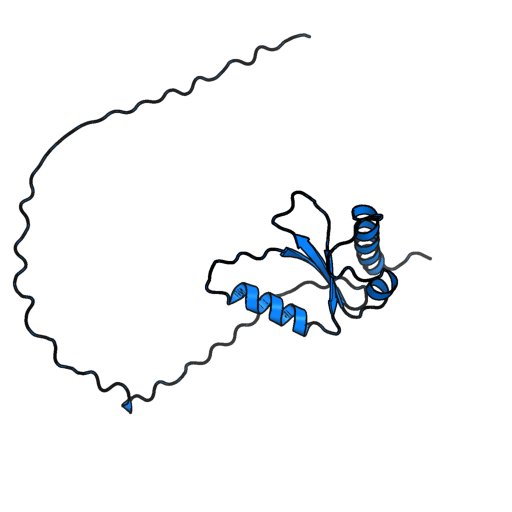N N . ILE A 1 114 ? 5.070 -15.951 44.719 1.00 57.84 114 ILE A N 1
ATOM 949 C CA . ILE A 1 114 ? 6.212 -15.143 45.175 1.00 57.84 114 ILE A CA 1
ATOM 950 C C . ILE A 1 114 ? 6.583 -15.575 46.600 1.00 57.84 114 ILE A C 1
ATOM 952 O O . ILE A 1 114 ? 6.602 -14.782 47.540 1.00 57.84 114 ILE A O 1
ATOM 956 N N . ALA A 1 115 ? 6.911 -16.856 46.771 1.00 56.28 115 ALA A N 1
ATOM 957 C CA . ALA A 1 115 ? 7.772 -17.260 47.872 1.00 56.28 115 ALA A CA 1
ATOM 958 C C . ALA A 1 115 ? 9.182 -16.755 47.537 1.00 56.28 115 ALA A C 1
ATOM 960 O O . ALA A 1 115 ? 9.990 -17.444 46.918 1.00 56.28 115 ALA A O 1
ATOM 961 N N . VAL A 1 116 ? 9.443 -15.493 47.876 1.00 53.31 116 VAL A N 1
ATOM 962 C CA . VAL A 1 116 ? 10.800 -14.964 47.971 1.00 53.31 116 VAL A CA 1
ATOM 963 C C . VAL A 1 116 ? 11.594 -15.896 48.881 1.00 53.31 116 VAL A C 1
ATOM 965 O O . VAL A 1 116 ? 11.274 -16.039 50.060 1.00 53.31 116 VAL A O 1
ATOM 968 N N . ASP A 1 117 ? 12.627 -16.525 48.322 1.00 52.66 117 ASP A N 1
ATOM 969 C CA . ASP A 1 117 ? 13.753 -17.069 49.078 1.00 52.66 117 ASP A CA 1
ATOM 970 C C . ASP A 1 117 ? 14.427 -15.875 49.778 1.00 52.66 117 ASP A C 1
ATOM 972 O O . ASP A 1 117 ? 15.363 -15.243 49.283 1.00 52.66 117 ASP A O 1
ATOM 976 N N . GLU A 1 118 ? 13.860 -15.479 50.915 1.00 53.19 118 GLU A N 1
ATOM 977 C CA . GLU A 1 118 ? 14.361 -14.440 51.806 1.00 53.19 118 GLU A CA 1
ATOM 978 C C . GLU A 1 118 ? 15.553 -15.015 52.588 1.00 53.19 118 GLU A C 1
ATOM 980 O O . GLU A 1 118 ? 15.490 -15.260 53.787 1.00 53.19 118 GLU A O 1
ATOM 985 N N . ALA A 1 119 ? 16.642 -15.326 51.881 1.00 52.59 119 ALA A N 1
ATOM 986 C CA . ALA A 1 119 ? 17.839 -15.901 52.487 1.00 52.59 119 ALA A CA 1
ATOM 987 C C . ALA A 1 119 ? 19.130 -15.572 51.725 1.00 52.59 119 ALA A C 1
ATOM 989 O O . ALA A 1 119 ? 19.960 -16.450 51.538 1.00 52.59 119 ALA A O 1
ATOM 990 N N . VAL A 1 120 ? 19.355 -14.316 51.319 1.00 49.66 120 VAL A N 1
ATOM 991 C CA . VAL A 1 120 ? 20.731 -13.801 51.142 1.00 49.66 120 VAL A CA 1
ATOM 992 C C . VAL A 1 120 ? 20.790 -12.313 51.515 1.00 49.66 120 VAL A C 1
ATOM 994 O O . VAL A 1 120 ? 20.989 -11.437 50.678 1.00 49.66 120 VAL A O 1
ATOM 997 N N . VAL A 1 121 ? 20.616 -12.018 52.803 1.00 51.69 121 VAL A N 1
ATOM 998 C CA . VAL A 1 121 ? 21.171 -10.803 53.416 1.00 51.69 121 VAL A CA 1
ATOM 999 C C . VAL A 1 121 ? 22.215 -11.263 54.418 1.00 51.69 121 VAL A C 1
ATOM 1001 O O . VAL A 1 121 ? 21.961 -11.301 55.610 1.00 51.69 121 VAL A O 1
ATOM 1004 N N . GLU A 1 122 ? 23.381 -11.674 53.932 1.00 53.19 122 GLU A N 1
ATOM 1005 C CA . GLU A 1 122 ? 24.598 -11.697 54.739 1.00 53.19 122 GLU A CA 1
ATOM 1006 C C . GLU A 1 122 ? 25.818 -11.764 53.815 1.00 53.19 122 GLU A C 1
ATOM 1008 O O . GLU A 1 122 ? 25.819 -12.472 52.812 1.00 53.19 122 GLU A O 1
ATOM 1013 N N . ALA A 1 123 ? 26.848 -11.002 54.181 1.00 55.09 123 ALA A N 1
ATOM 1014 C CA . ALA A 1 123 ? 28.151 -10.869 53.528 1.00 55.09 123 ALA A CA 1
ATOM 1015 C C . ALA A 1 123 ? 28.212 -10.000 52.257 1.00 55.09 123 ALA A C 1
ATOM 1017 O O . ALA A 1 123 ? 28.385 -10.482 51.143 1.00 55.09 123 ALA A O 1
ATOM 1018 N N . ASN A 1 124 ? 28.229 -8.678 52.457 1.00 48.00 124 ASN A N 1
ATOM 1019 C CA . ASN A 1 124 ? 29.151 -7.827 51.696 1.00 48.00 124 ASN A CA 1
ATOM 1020 C C . ASN A 1 124 ? 29.555 -6.564 52.482 1.00 48.00 124 ASN A C 1
ATOM 1022 O O . ASN A 1 124 ? 29.499 -5.439 51.992 1.00 48.00 124 ASN A O 1
ATOM 1026 N N . GLU A 1 125 ? 30.009 -6.756 53.723 1.00 53.06 125 GLU A N 1
ATOM 1027 C CA . GLU A 1 125 ? 30.874 -5.787 54.403 1.00 53.06 125 GLU A CA 1
ATOM 1028 C C . GLU A 1 125 ? 32.339 -6.116 54.083 1.00 53.06 125 GLU A C 1
ATOM 1030 O O . GLU A 1 125 ? 32.979 -6.841 54.836 1.00 53.06 125 GLU A O 1
ATOM 1035 N N . HIS A 1 126 ? 32.873 -5.627 52.960 1.00 55.06 126 HIS A N 1
ATOM 1036 C CA . HIS A 1 126 ? 34.318 -5.378 52.782 1.00 55.06 126 HIS A CA 1
ATOM 1037 C C . HIS A 1 126 ? 34.567 -4.503 51.542 1.00 55.06 126 HIS A C 1
ATOM 1039 O O . HIS A 1 126 ? 35.202 -4.893 50.565 1.00 55.06 126 HIS A O 1
ATOM 1045 N N . PHE A 1 127 ? 34.047 -3.275 51.578 1.00 45.72 127 PHE A N 1
ATOM 1046 C CA . PHE A 1 127 ? 34.477 -2.229 50.653 1.00 45.72 127 PHE A CA 1
ATOM 1047 C C . PHE A 1 127 ? 35.803 -1.646 51.162 1.00 45.72 127 PHE A C 1
ATOM 1049 O O . PHE A 1 127 ? 35.823 -0.784 52.040 1.00 45.72 127 PHE A O 1
ATOM 1056 N N . HIS A 1 128 ? 36.926 -2.120 50.624 1.00 59.84 128 HIS A N 1
ATOM 1057 C CA . HIS A 1 128 ? 38.178 -1.369 50.701 1.00 59.84 128 HIS A CA 1
ATOM 1058 C C . HIS A 1 128 ? 38.127 -0.220 49.679 1.00 59.84 128 HIS A C 1
ATOM 1060 O O . HIS A 1 128 ? 37.851 -0.479 48.505 1.00 59.84 128 HIS A O 1
ATOM 1066 N N . PRO A 1 129 ? 38.400 1.039 50.064 1.00 55.34 129 PRO A N 1
ATOM 1067 C CA . PRO A 1 129 ? 38.549 2.110 49.089 1.00 55.34 129 PRO A CA 1
ATOM 1068 C C . PRO A 1 129 ? 39.818 1.883 48.255 1.00 55.34 129 PRO A C 1
ATOM 1070 O O . PRO A 1 129 ? 40.899 1.646 48.798 1.00 55.34 129 PRO A O 1
ATOM 1073 N N . LEU A 1 130 ? 39.682 1.956 46.928 1.00 59.81 130 LEU A N 1
ATOM 1074 C CA . LEU A 1 130 ? 40.817 1.951 46.005 1.00 59.81 130 LEU A CA 1
ATOM 1075 C C . LEU A 1 130 ? 41.659 3.226 46.188 1.00 59.81 130 LEU A C 1
ATOM 1077 O O . LEU A 1 130 ? 41.100 4.297 46.438 1.00 59.81 130 LEU A O 1
ATOM 1081 N N . PRO A 1 131 ? 42.992 3.145 46.032 1.00 52.28 131 PRO A N 1
ATOM 1082 C CA . PRO A 1 131 ? 43.854 4.309 46.116 1.00 52.28 131 PRO A CA 1
ATOM 1083 C C . PRO A 1 131 ? 43.658 5.213 44.896 1.00 52.28 131 PRO A C 1
ATOM 1085 O O . PRO A 1 131 ? 43.849 4.803 43.751 1.00 52.28 131 PRO A O 1
ATOM 1088 N N . THR A 1 132 ? 43.310 6.469 45.163 1.00 56.84 132 THR A N 1
ATOM 1089 C CA . THR A 1 132 ? 43.278 7.562 44.191 1.00 56.84 132 THR A CA 1
ATOM 1090 C C . THR A 1 132 ? 44.707 7.883 43.759 1.00 56.84 132 THR A C 1
ATOM 1092 O O . THR A 1 132 ? 45.381 8.703 44.380 1.00 56.84 132 THR A O 1
ATOM 1095 N N . HIS A 1 133 ? 45.201 7.225 42.710 1.00 56.34 133 HIS A N 1
ATOM 1096 C CA . HIS A 1 133 ? 46.444 7.643 42.077 1.00 56.34 133 HIS A CA 1
ATOM 1097 C C . HIS A 1 133 ? 46.138 8.669 40.985 1.00 56.34 133 HIS A C 1
ATOM 1099 O O . HIS A 1 133 ? 45.605 8.349 39.926 1.00 56.34 133 HIS A O 1
ATOM 1105 N N . LEU A 1 134 ? 46.487 9.918 41.292 1.00 54.72 134 LEU A N 1
ATOM 1106 C CA . LEU A 1 134 ? 46.790 10.970 40.330 1.00 54.72 134 LEU A CA 1
ATOM 1107 C C . LEU A 1 134 ? 47.741 10.429 39.258 1.00 54.72 134 LEU A C 1
ATOM 1109 O O . LEU A 1 134 ? 48.820 9.955 39.614 1.00 54.72 134 LEU A O 1
ATOM 1113 N N . MET A 1 135 ? 47.382 10.580 37.985 1.00 50.94 135 MET A N 1
ATOM 1114 C CA . MET A 1 135 ? 48.337 10.923 36.934 1.00 50.94 135 MET A CA 1
ATOM 1115 C C . MET A 1 135 ? 47.659 11.807 35.888 1.00 50.94 135 MET A C 1
ATOM 1117 O O . MET A 1 135 ? 46.545 11.550 35.434 1.00 50.94 135 MET A O 1
ATOM 1121 N N . THR A 1 136 ? 48.360 12.899 35.628 1.00 57.22 136 THR A N 1
ATOM 1122 C CA . THR A 1 136 ? 48.182 13.909 34.598 1.00 57.22 136 THR A CA 1
ATOM 1123 C C . THR A 1 136 ? 48.401 13.326 33.205 1.00 57.22 136 THR A C 1
ATOM 1125 O O . THR A 1 136 ? 49.052 12.294 33.061 1.00 57.22 136 THR A O 1
ATOM 1128 N N . ASP A 1 137 ? 47.825 13.997 32.211 1.00 47.56 137 ASP A N 1
ATOM 1129 C CA . ASP A 1 137 ? 48.482 14.496 30.987 1.00 47.56 137 ASP A CA 1
ATOM 1130 C C . ASP A 1 137 ? 47.368 14.710 29.950 1.00 47.56 137 ASP A C 1
ATOM 1132 O O . ASP A 1 137 ? 46.606 13.811 29.604 1.00 47.56 137 ASP A O 1
ATOM 1136 N N . GLU A 1 138 ? 47.028 15.962 29.645 1.00 55.56 138 GLU A N 1
ATOM 1137 C CA . GLU A 1 138 ? 47.649 16.692 28.534 1.00 55.56 138 GLU A CA 1
ATOM 1138 C C . GLU A 1 138 ? 47.667 15.857 27.250 1.00 55.56 138 GLU A C 1
ATOM 1140 O O . GLU A 1 138 ? 48.616 15.132 26.973 1.00 55.56 138 GLU A O 1
ATOM 1145 N N . ASN A 1 139 ? 46.650 16.032 26.400 1.00 50.59 139 ASN A N 1
ATOM 1146 C CA . ASN A 1 139 ? 46.973 16.150 24.987 1.00 50.59 139 ASN A CA 1
ATOM 1147 C C . ASN A 1 139 ? 45.983 17.037 24.234 1.00 50.59 139 ASN A C 1
ATOM 1149 O O . ASN A 1 139 ? 44.786 16.763 24.136 1.00 50.59 139 ASN A O 1
ATOM 1153 N N . GLN A 1 140 ? 46.550 18.128 23.736 1.00 51.53 140 GLN A N 1
ATOM 1154 C CA . GLN A 1 140 ? 45.982 19.059 22.782 1.00 51.53 140 GLN A CA 1
ATOM 1155 C C . GLN A 1 140 ? 45.914 18.362 21.418 1.00 51.53 140 GLN A C 1
ATOM 1157 O O . GLN A 1 140 ? 46.830 17.642 21.030 1.00 51.53 140 GLN A O 1
ATOM 1162 N N . GLY A 1 141 ? 44.819 18.567 20.695 1.00 49.25 141 GLY A N 1
ATOM 1163 C CA . GLY A 1 141 ? 44.576 17.954 19.392 1.00 49.25 141 GLY A CA 1
ATOM 1164 C C . GLY A 1 141 ? 43.744 18.880 18.527 1.00 49.25 141 GLY A C 1
ATOM 1165 O O . GLY A 1 141 ? 42.585 18.611 18.239 1.00 49.25 141 GLY A O 1
ATOM 1166 N N . GLU A 1 142 ? 44.350 20.014 18.210 1.00 53.69 142 GLU A N 1
ATOM 1167 C CA . GLU A 1 142 ? 43.951 20.998 17.215 1.00 53.69 142 GLU A CA 1
ATOM 1168 C C . GLU A 1 142 ? 43.789 20.323 15.841 1.00 53.69 142 GLU A C 1
ATOM 1170 O O . GLU A 1 142 ? 44.652 19.565 15.398 1.00 53.69 142 GLU A O 1
ATOM 1175 N N . THR A 1 143 ? 42.680 20.565 15.142 1.00 57.25 143 THR A N 1
ATOM 1176 C CA . THR A 1 143 ? 42.606 20.303 13.698 1.00 57.25 143 THR A CA 1
ATOM 1177 C C . THR A 1 143 ? 41.789 21.398 13.034 1.00 57.25 143 THR A C 1
ATOM 1179 O O . THR A 1 143 ? 40.562 21.377 12.993 1.00 57.25 143 THR A O 1
ATOM 1182 N N . THR A 1 144 ? 42.541 22.375 12.547 1.00 51.66 144 THR A N 1
ATOM 1183 C CA . THR A 1 144 ? 42.214 23.336 11.500 1.00 51.66 144 THR A CA 1
ATOM 1184 C C . THR A 1 144 ? 41.581 22.628 10.302 1.00 51.66 144 THR A C 1
ATOM 1186 O O . THR A 1 144 ? 42.189 21.723 9.732 1.00 51.66 144 THR A O 1
ATOM 1189 N N . ILE A 1 145 ? 40.387 23.056 9.890 1.00 58.41 145 ILE A N 1
ATOM 1190 C CA . ILE A 1 145 ? 39.887 22.806 8.537 1.00 58.41 145 ILE A CA 1
ATOM 1191 C C . ILE A 1 145 ? 39.888 24.153 7.825 1.00 58.41 145 ILE A C 1
ATOM 1193 O O . ILE A 1 145 ? 39.320 25.126 8.312 1.00 58.41 145 ILE A O 1
ATOM 1197 N N . LEU A 1 146 ? 40.637 24.170 6.729 1.00 58.38 146 LEU A N 1
ATOM 1198 C CA . LEU A 1 146 ? 40.828 25.271 5.801 1.00 58.38 146 LEU A CA 1
ATOM 1199 C C . LEU A 1 146 ? 39.502 25.584 5.100 1.00 58.38 146 LEU A C 1
ATOM 1201 O O . LEU A 1 146 ? 38.886 24.688 4.522 1.00 58.38 146 LEU A O 1
ATOM 1205 N N . ASP A 1 147 ? 39.098 26.851 5.149 1.00 54.31 147 ASP A N 1
ATOM 1206 C CA . ASP A 1 147 ? 38.129 27.418 4.218 1.00 54.31 147 ASP A CA 1
ATOM 1207 C C . ASP A 1 147 ? 38.814 27.507 2.849 1.00 54.31 147 ASP A C 1
ATOM 1209 O O . ASP A 1 147 ? 39.723 28.312 2.647 1.00 54.31 147 ASP A O 1
ATOM 1213 N N . ASP A 1 148 ? 38.423 26.611 1.945 1.00 60.66 148 ASP A N 1
ATOM 1214 C CA . ASP A 1 148 ? 38.874 26.599 0.556 1.00 60.66 148 ASP A CA 1
ATOM 1215 C C . ASP A 1 148 ? 38.114 27.695 -0.204 1.00 60.66 148 ASP A C 1
ATOM 1217 O O . ASP A 1 148 ? 36.883 27.673 -0.322 1.00 60.66 148 ASP A O 1
ATOM 1221 N N . GLU A 1 149 ? 38.872 28.682 -0.675 1.00 62.56 149 GLU A N 1
ATOM 1222 C CA . GLU A 1 149 ? 38.430 29.755 -1.554 1.00 62.56 149 GLU A CA 1
ATOM 1223 C C . GLU A 1 149 ? 37.966 29.163 -2.893 1.00 62.56 149 GLU A C 1
ATOM 1225 O O . GLU A 1 149 ? 38.756 28.598 -3.648 1.00 62.56 149 GLU A O 1
ATOM 1230 N N . PHE A 1 150 ? 36.681 29.311 -3.219 1.00 62.97 150 PHE A N 1
ATOM 1231 C CA . PHE A 1 150 ? 36.216 29.151 -4.594 1.00 62.97 150 PHE A CA 1
ATOM 1232 C C . PHE A 1 150 ? 36.261 30.520 -5.272 1.00 62.97 150 PHE A C 1
ATOM 1234 O O . PHE A 1 150 ? 35.444 31.395 -4.985 1.00 62.97 150 PHE A O 1
ATOM 1241 N N . GLU A 1 151 ? 37.253 30.694 -6.144 1.00 65.75 151 GLU A N 1
ATOM 1242 C CA . GLU A 1 151 ? 37.375 31.831 -7.049 1.00 65.75 151 GLU A CA 1
ATOM 1243 C C . GLU A 1 151 ? 36.182 31.892 -8.013 1.00 65.75 151 GLU A C 1
ATOM 1245 O O . GLU A 1 151 ? 35.878 30.945 -8.745 1.00 65.75 151 GLU A O 1
ATOM 1250 N N . ASP A 1 152 ? 35.541 33.059 -8.034 1.00 61.03 152 ASP A N 1
ATOM 1251 C CA . ASP A 1 152 ? 34.621 33.490 -9.074 1.00 61.03 152 ASP A CA 1
ATOM 1252 C C . ASP A 1 152 ? 35.344 33.531 -10.428 1.00 61.03 152 ASP A C 1
ATOM 1254 O O . ASP A 1 152 ? 36.290 34.294 -10.632 1.00 61.03 152 ASP A O 1
ATOM 1258 N N . THR A 1 153 ? 34.866 32.736 -11.385 1.00 63.91 153 THR A N 1
ATOM 1259 C CA . THR A 1 153 ? 35.256 32.851 -12.794 1.00 63.91 153 THR A CA 1
ATOM 1260 C C . THR A 1 153 ? 34.073 33.376 -13.611 1.00 63.91 153 THR A C 1
ATOM 1262 O O . THR A 1 153 ? 33.078 32.687 -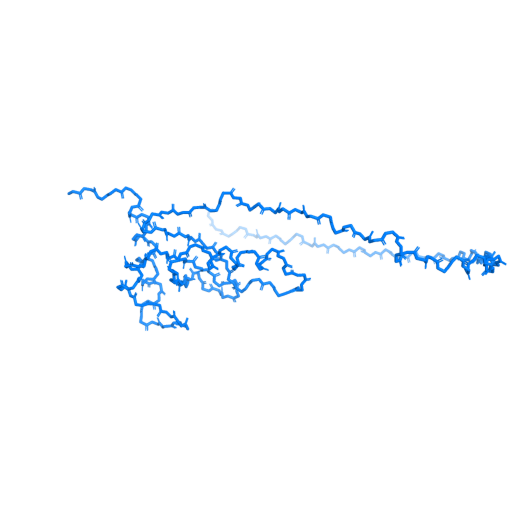13.814 1.00 63.91 153 THR A O 1
ATOM 1265 N N . GLU A 1 154 ? 34.267 34.604 -14.093 1.00 60.09 154 GLU A N 1
ATOM 1266 C CA . GLU A 1 154 ? 33.729 35.224 -15.314 1.00 60.09 154 GLU A CA 1
ATOM 1267 C C . GLU A 1 154 ? 32.303 35.812 -15.333 1.00 60.09 154 GLU A C 1
ATOM 1269 O O . GLU A 1 154 ? 31.286 35.129 -15.461 1.00 60.09 154 GLU A O 1
ATOM 1274 N N . GLY A 1 155 ? 32.302 37.152 -15.355 1.00 51.59 155 GLY A N 1
ATOM 1275 C CA . GLY A 1 155 ? 31.251 38.064 -15.804 1.00 51.59 155 GLY A CA 1
ATOM 1276 C C . GLY A 1 155 ? 31.793 39.485 -15.897 1.00 51.59 155 GLY A C 1
ATOM 1277 O O . GLY A 1 155 ? 31.814 40.155 -14.844 1.00 51.59 155 GLY A O 1
#

Secondary structure (DSSP, 8-state):
-PPPHHHHHHHHHHHHHHHHHTT---TTPPPHHHHHH-SEEEEEEESS-S--PEEEEEESSSHHHHHHHHHHHH--S----SEEEEEEEETTEEE---------------GGG--------------PPPP------------------------

Sequence (155 aa):
MSQPPKLKAFMEFVQYHERSWGDEDYPSRPDLIDILRSPVCVFWQDLGSQSNRYTVSLHHDMRDIEEYMAQLIFRRNNIAPDKRLVRIFTNAKPTRIKGIKIIFETQDTDPDEIAVDEAVVEANEHFHPLPTHLMTDENQGETTILDDEFEDTEG

pLDDT: mean 77.93, std 17.67, range [45.72, 97.12]